Protein AF-A0A7X7ME58-F1 (afdb_monomer)

pLDDT: mean 74.69, std 14.28, range [41.09, 92.12]

Secondary structure (DSSP, 8-state):
------SS-TTSPPPPGGGGSPPTT-EEEEEEE--SS--EEEEEEEEEETTEEEEEEEEESSSTT-S--EEEEEEE-S--EEEEEEETTTEEEEEEE-GGG--

Sequence (103 aa):
MIPYIGPWDAGLPAPSAERLAEPPGLRQVVVHRADAAYGFLHDNAITWHDGELVAAWYNCPRGEMEEISCIRARRSHDGGLYIIYSSEKHHSARSIVPVAALR

Radius of gyration: 16.73 Å; Cα contacts (8 Å, |Δi|>4): 181; chains: 1; bounding box: 33×42×42 Å

Solvent-accessible surface area (backbone atoms only — not comparable to full-atom values): 6324 Å² total; per-residue (Å²): 134,83,79,88,74,63,100,57,65,87,89,54,78,80,77,52,71,78,79,66,51,81,59,83,78,60,42,80,44,77,77,44,74,53,47,97,71,28,43,18,26,41,78,48,45,76,51,77,56,97,79,30,38,41,41,33,31,36,33,13,43,72,44,89,92,37,96,65,71,48,79,50,74,52,77,45,73,82,82,73,44,74,46,58,42,52,51,91,44,40,25,37,33,31,36,38,42,55,72,87,63,75,117

Mean predicted aligned error: 10.52 Å

Nearest PDB structures (foldseek):
  5mqs-assembly1_A  TM=8.741E-01  e=2.152E-01  Bacteroides thetaiotaomicron
  5muj-assembly1_A  TM=5.696E-01  e=1.058E+00  Bacteroides thetaiotaomicron VPI-5482
  5mui-assembly1_A  TM=5.630E-01  e=1.554E+00  Bacteroides thetaiotaomicron VPI-5482
  6s1l-assembly1_A  TM=2.157E-01  e=7.231E+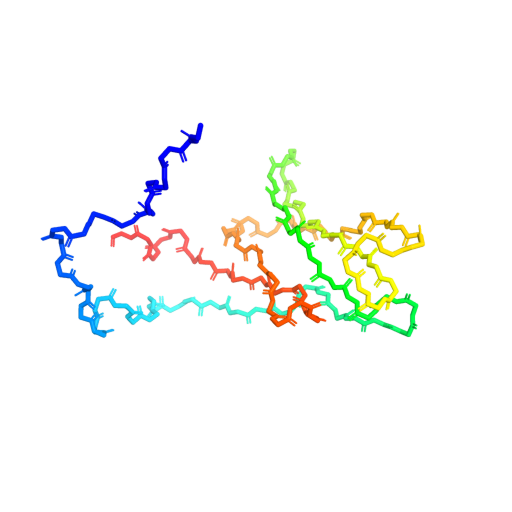00  Schizosaccharomyces pombe

Foldseek 3Di:
DPDDDDPDDPPDDDDDVVVVDDFPPKDKDFPDFADQQFQFKFDWDWDDDPQKIKIKIKTDNHDDPPDDIDIDIDIDNPPFDWDWGDDVRGTTMIITDHPVRVD

Structure (mmCIF, N/CA/C/O backbone):
data_AF-A0A7X7ME58-F1
#
_entry.id   AF-A0A7X7ME58-F1
#
loop_
_atom_site.group_PDB
_atom_site.id
_atom_site.type_symbol
_atom_site.label_atom_id
_atom_site.label_alt_id
_atom_site.label_comp_id
_atom_site.label_asym_id
_atom_site.label_entity_id
_atom_site.label_seq_id
_atom_site.p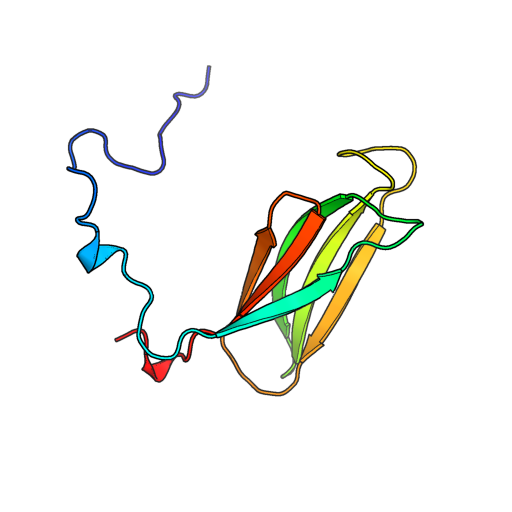dbx_PDB_ins_code
_atom_site.Cartn_x
_atom_site.Cartn_y
_atom_site.Cartn_z
_atom_site.occupancy
_atom_site.B_iso_or_equiv
_atom_site.auth_seq_id
_atom_site.auth_comp_id
_atom_site.auth_asym_id
_atom_site.auth_atom_id
_atom_site.pdbx_PDB_model_num
ATOM 1 N N . MET A 1 1 ? 2.646 32.455 -3.930 1.00 56.53 1 MET A N 1
ATOM 2 C CA . MET A 1 1 ? 3.268 31.584 -2.912 1.00 56.53 1 MET A CA 1
ATOM 3 C C . MET A 1 1 ? 2.128 31.016 -2.083 1.00 56.53 1 MET A C 1
ATOM 5 O O . MET A 1 1 ? 1.385 31.806 -1.519 1.00 56.53 1 MET A O 1
ATOM 9 N N . ILE A 1 2 ? 1.892 29.703 -2.126 1.00 46.97 2 ILE A N 1
ATOM 10 C CA . ILE A 1 2 ? 0.850 29.069 -1.303 1.00 46.97 2 ILE A CA 1
ATOM 11 C C . ILE A 1 2 ? 1.420 28.985 0.120 1.00 46.97 2 ILE A C 1
ATOM 13 O O . ILE A 1 2 ? 2.548 28.509 0.259 1.00 46.97 2 ILE A O 1
ATOM 17 N N . PRO A 1 3 ? 0.729 29.486 1.156 1.00 58.06 3 PRO A N 1
ATOM 18 C CA . PRO A 1 3 ? 1.223 29.372 2.521 1.00 58.06 3 PRO A CA 1
ATOM 19 C C . PRO A 1 3 ? 1.340 27.893 2.901 1.00 58.06 3 PRO A C 1
ATOM 21 O O . PRO A 1 3 ? 0.421 27.109 2.666 1.00 58.06 3 PRO A O 1
ATOM 24 N N . TYR A 1 4 ? 2.481 27.513 3.477 1.00 61.34 4 TYR A N 1
ATOM 25 C CA . TYR A 1 4 ? 2.645 26.196 4.081 1.00 61.34 4 TYR A CA 1
ATOM 26 C C . TYR A 1 4 ? 1.745 26.126 5.315 1.00 61.34 4 TYR A C 1
ATOM 28 O O . TYR A 1 4 ? 2.036 26.731 6.345 1.00 61.34 4 TYR A O 1
ATOM 36 N N . ILE A 1 5 ? 0.631 25.414 5.190 1.00 64.00 5 ILE A N 1
ATOM 37 C CA . ILE A 1 5 ? -0.201 25.020 6.320 1.00 64.00 5 ILE A CA 1
ATOM 38 C C . ILE A 1 5 ? 0.265 23.613 6.671 1.00 64.00 5 ILE A C 1
ATOM 40 O O . ILE A 1 5 ? -0.055 22.654 5.968 1.00 64.00 5 ILE A O 1
ATOM 44 N N . GLY A 1 6 ? 1.098 23.496 7.706 1.00 64.50 6 GLY A N 1
ATOM 45 C CA . GLY A 1 6 ? 1.448 22.186 8.242 1.00 64.50 6 GLY A CA 1
ATOM 46 C C . GLY A 1 6 ? 0.172 21.442 8.663 1.00 64.50 6 GLY A C 1
ATOM 47 O O . GLY A 1 6 ? -0.784 22.084 9.095 1.00 64.50 6 GLY A O 1
ATOM 48 N N . PRO A 1 7 ? 0.130 20.101 8.582 1.00 67.19 7 PRO A N 1
ATOM 49 C CA . PRO A 1 7 ? -1.040 19.320 9.007 1.00 67.19 7 PRO A CA 1
ATOM 50 C C . PRO A 1 7 ? -1.307 19.405 10.521 1.00 67.19 7 PRO A C 1
ATOM 52 O O . PRO A 1 7 ? -2.302 18.875 11.008 1.00 67.19 7 PRO A O 1
ATOM 55 N N . TRP A 1 8 ? -0.414 20.064 11.258 1.00 66.94 8 TRP A N 1
ATOM 56 C CA . TRP A 1 8 ? -0.462 20.262 12.694 1.00 66.94 8 TRP A CA 1
ATOM 57 C C . TRP A 1 8 ? -0.612 21.748 12.992 1.00 66.94 8 TRP A C 1
ATOM 59 O O . TRP A 1 8 ? 0.134 22.574 12.463 1.00 66.94 8 TRP A O 1
ATOM 69 N N . ASP A 1 9 ? -1.556 22.077 13.865 1.00 75.44 9 ASP A N 1
ATOM 70 C CA . ASP A 1 9 ? -1.643 23.409 14.449 1.00 75.44 9 ASP A CA 1
ATOM 71 C C . ASP A 1 9 ? -0.399 23.652 15.319 1.00 75.44 9 ASP A C 1
ATOM 73 O O . ASP A 1 9 ? -0.147 22.917 16.274 1.00 75.44 9 ASP A O 1
ATOM 77 N N . ALA A 1 10 ? 0.388 24.677 14.982 1.00 74.94 10 ALA A N 1
ATOM 78 C CA . ALA A 1 10 ? 1.617 25.020 15.696 1.00 74.94 10 ALA A CA 1
ATOM 79 C C . ALA A 1 10 ? 1.370 25.465 17.152 1.00 74.94 10 ALA A C 1
ATOM 81 O O . ALA A 1 10 ? 2.306 25.487 17.949 1.00 74.94 10 ALA A O 1
ATOM 82 N N . GLY A 1 11 ? 0.129 25.827 17.497 1.00 82.81 11 GLY A N 1
ATOM 83 C CA . GLY A 1 11 ? -0.295 26.139 18.860 1.00 82.81 11 GLY A CA 1
ATOM 84 C C . GLY A 1 11 ? -0.642 24.911 19.704 1.00 82.81 11 GLY A C 1
ATOM 85 O O . GLY A 1 11 ? -0.813 25.043 20.917 1.00 82.81 11 GLY A O 1
ATOM 86 N N . LEU A 1 12 ? -0.743 23.721 19.101 1.00 79.44 12 LEU A N 1
ATOM 87 C CA . LEU A 1 12 ? -1.018 22.486 19.827 1.00 79.44 12 LEU A CA 1
ATOM 88 C C . LEU A 1 12 ? 0.292 21.789 20.219 1.00 79.44 12 LEU A C 1
ATOM 90 O O . LEU A 1 12 ? 1.169 21.593 19.375 1.00 79.44 12 LEU A O 1
ATOM 94 N N . PRO A 1 13 ? 0.443 21.365 21.487 1.00 80.25 13 PRO A N 1
ATOM 95 C CA . PRO A 1 13 ? 1.579 20.546 21.873 1.00 80.25 13 PRO A CA 1
ATOM 96 C C . PRO A 1 13 ? 1.536 19.211 21.123 1.00 80.25 13 PRO A C 1
ATOM 98 O O . PRO A 1 13 ? 0.463 18.647 20.886 1.00 80.25 13 PRO A O 1
ATOM 101 N N . ALA A 1 14 ? 2.715 18.681 20.792 1.00 79.81 14 ALA A N 1
ATOM 102 C CA . ALA A 1 14 ? 2.825 17.329 20.262 1.00 79.81 14 ALA A CA 1
ATOM 103 C C . ALA A 1 14 ? 2.132 16.330 21.218 1.00 79.81 14 ALA A C 1
ATOM 105 O O . ALA A 1 14 ? 2.268 16.467 22.440 1.00 79.81 14 ALA A O 1
ATOM 106 N N . PRO A 1 15 ? 1.390 15.330 20.705 1.00 81.38 15 PRO A N 1
ATOM 107 C CA . PRO A 1 15 ? 0.801 14.297 21.551 1.00 81.38 15 PRO A CA 1
ATOM 108 C C . PRO A 1 15 ? 1.881 13.557 22.353 1.00 81.38 15 PRO A C 1
ATOM 110 O O . PRO A 1 15 ? 2.998 13.368 21.872 1.00 81.38 15 PRO A O 1
ATOM 113 N N . SER A 1 16 ? 1.551 13.112 23.569 1.00 83.12 16 SER A N 1
ATOM 114 C CA . SER A 1 16 ? 2.469 12.283 24.357 1.00 83.12 16 SER A CA 1
ATOM 115 C C . SER A 1 16 ? 2.735 10.945 23.663 1.00 83.12 16 SER A C 1
ATOM 117 O O . SER A 1 16 ? 1.903 10.457 22.896 1.00 83.12 16 SER A O 1
ATOM 119 N N . ALA A 1 17 ? 3.871 10.314 23.973 1.00 82.50 17 ALA A N 1
ATOM 120 C CA . ALA A 1 17 ? 4.213 8.995 23.439 1.00 82.50 17 ALA A CA 1
ATOM 121 C C . ALA A 1 17 ? 3.119 7.947 23.717 1.00 82.50 17 ALA A C 1
ATOM 123 O O . ALA A 1 17 ? 2.834 7.125 22.856 1.00 82.50 17 ALA A O 1
ATOM 124 N N . GLU A 1 18 ? 2.441 8.021 24.868 1.00 84.38 18 GLU A N 1
ATOM 125 C CA . GLU A 1 18 ? 1.308 7.138 25.184 1.00 84.38 18 GLU A CA 1
ATOM 126 C C . GLU A 1 18 ? 0.111 7.356 24.254 1.00 84.38 18 GLU A C 1
ATOM 128 O O . GLU A 1 18 ? -0.545 6.392 23.873 1.00 84.38 18 GLU A O 1
ATOM 133 N N . ARG A 1 19 ? -0.161 8.601 23.834 1.00 76.06 19 ARG A N 1
ATOM 134 C CA . ARG A 1 19 ? -1.203 8.891 22.830 1.00 76.06 19 ARG A CA 1
ATOM 135 C C . ARG A 1 19 ? -0.798 8.482 21.413 1.00 76.06 19 ARG A C 1
ATOM 137 O O . ARG A 1 19 ? -1.666 8.401 20.552 1.00 76.06 19 ARG A O 1
ATOM 144 N N . LEU A 1 20 ? 0.494 8.262 21.174 1.00 82.56 20 LEU A N 1
ATOM 145 C CA . LEU A 1 20 ? 1.049 7.782 19.906 1.00 82.56 20 LEU A CA 1
ATOM 146 C C . LEU A 1 20 ? 1.305 6.269 19.906 1.00 82.56 20 LEU A C 1
ATOM 148 O O . LEU A 1 20 ? 1.785 5.742 18.903 1.00 82.56 20 LEU A O 1
ATOM 152 N N . ALA A 1 21 ? 1.020 5.574 21.010 1.00 83.31 21 ALA A N 1
ATOM 153 C CA . ALA A 1 21 ? 1.207 4.135 21.096 1.00 83.31 21 ALA A CA 1
ATOM 154 C C . ALA A 1 21 ? 0.336 3.417 20.056 1.00 83.31 21 ALA A C 1
ATOM 156 O O . ALA A 1 21 ? -0.806 3.809 19.801 1.00 83.31 21 ALA A O 1
ATOM 157 N N . GLU A 1 22 ? 0.871 2.350 19.459 1.00 82.19 22 GLU A N 1
ATOM 158 C CA . GLU A 1 22 ? 0.099 1.543 18.518 1.00 82.19 22 GLU A CA 1
ATOM 159 C C . GLU A 1 22 ? -1.132 0.945 19.224 1.00 82.19 22 GLU A C 1
ATOM 161 O O . GLU A 1 22 ? -1.004 0.392 20.323 1.00 82.19 22 GLU A O 1
ATOM 166 N N . PRO A 1 23 ? -2.331 1.031 18.620 1.00 79.94 23 PRO A N 1
ATOM 167 C CA . PRO A 1 23 ? -3.528 0.486 19.235 1.00 79.94 23 PRO A CA 1
ATOM 168 C C . PRO A 1 23 ? -3.420 -1.044 19.353 1.00 79.94 23 PRO A C 1
ATOM 170 O O . PRO A 1 23 ? -2.932 -1.706 18.426 1.00 79.94 23 PRO A O 1
ATOM 173 N N . PRO A 1 24 ? -3.910 -1.643 20.455 1.00 81.44 24 PRO A N 1
ATOM 174 C CA . PRO A 1 24 ? -3.904 -3.089 20.622 1.00 81.44 24 PRO A CA 1
ATOM 175 C C . PRO A 1 24 ? -4.556 -3.809 19.433 1.00 81.44 24 PRO A C 1
ATOM 177 O O . PRO A 1 24 ? -5.687 -3.516 19.047 1.00 81.44 24 PRO A O 1
ATOM 180 N N . GLY A 1 25 ? -3.846 -4.784 18.861 1.00 78.38 25 GLY A N 1
ATOM 181 C CA . GLY A 1 25 ? -4.342 -5.596 17.747 1.00 78.38 25 GLY A CA 1
ATOM 182 C C . GLY A 1 25 ? -4.062 -5.041 16.348 1.00 78.38 25 GLY A C 1
ATOM 183 O O . GLY A 1 25 ? -4.448 -5.693 15.374 1.00 78.38 25 GL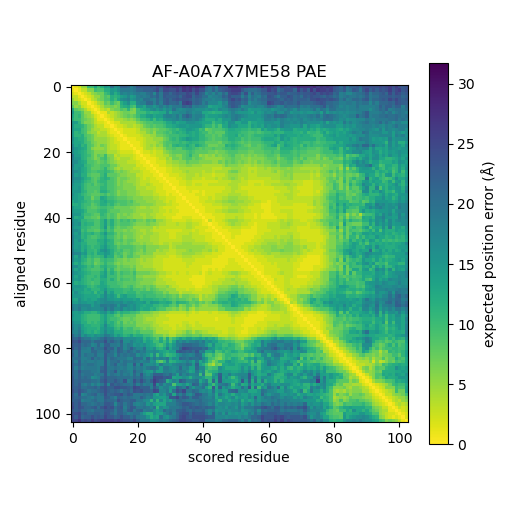Y A O 1
ATOM 184 N N . LEU A 1 26 ? -3.369 -3.903 16.224 1.00 79.75 26 LEU A N 1
ATOM 185 C CA . LEU A 1 26 ? -2.795 -3.461 14.953 1.00 79.75 26 LEU A CA 1
ATOM 186 C C . LEU A 1 26 ? -1.839 -4.533 14.405 1.00 79.75 26 LEU A C 1
ATOM 188 O O . LEU A 1 26 ? -1.008 -5.074 15.133 1.00 79.75 26 LEU A O 1
ATOM 192 N N . ARG A 1 27 ? -1.964 -4.867 13.117 1.00 79.06 27 ARG A N 1
ATOM 193 C CA . ARG A 1 27 ? -1.063 -5.818 12.446 1.00 79.06 27 ARG A CA 1
ATOM 194 C C . ARG A 1 27 ? -0.427 -5.169 11.236 1.00 79.06 27 ARG A C 1
ATOM 196 O O . ARG A 1 27 ? -1.147 -4.735 10.352 1.00 79.06 27 ARG A O 1
ATOM 203 N N . GLN A 1 28 ? 0.893 -5.171 11.138 1.00 80.19 28 GLN A N 1
ATOM 204 C CA . GLN A 1 28 ? 1.602 -4.718 9.941 1.00 80.19 28 GLN A CA 1
ATOM 205 C C . GLN A 1 28 ? 2.049 -5.926 9.117 1.00 80.19 28 GLN A C 1
ATOM 207 O O . GLN A 1 28 ? 2.550 -6.914 9.651 1.00 80.19 28 GLN A O 1
ATOM 212 N N . VAL A 1 29 ? 1.843 -5.873 7.806 1.00 80.12 29 VAL A N 1
ATOM 213 C CA . VAL A 1 29 ? 2.180 -6.941 6.863 1.00 80.12 29 VAL A CA 1
ATOM 214 C C . VAL A 1 29 ? 2.731 -6.337 5.584 1.00 80.12 29 VAL A C 1
ATOM 216 O O . VAL A 1 29 ? 2.196 -5.368 5.062 1.00 80.12 29 VAL A O 1
ATOM 219 N N . VAL A 1 30 ? 3.781 -6.932 5.030 1.00 82.56 30 VAL A N 1
ATOM 220 C CA . VAL A 1 30 ? 4.307 -6.522 3.723 1.00 82.56 30 VAL A CA 1
ATOM 221 C C . VAL A 1 30 ? 3.385 -7.054 2.622 1.00 82.56 30 VAL A C 1
ATOM 223 O O . VAL A 1 30 ? 3.153 -8.259 2.552 1.00 82.56 30 VAL A O 1
ATOM 226 N N . VAL A 1 31 ? 2.868 -6.174 1.758 1.00 80.31 31 VAL A N 1
ATOM 227 C CA . VAL A 1 31 ? 2.020 -6.566 0.607 1.00 80.31 31 VAL A CA 1
ATOM 228 C C . VAL A 1 31 ? 2.870 -6.901 -0.601 1.00 80.31 31 VAL A C 1
ATOM 230 O O . VAL A 1 31 ? 2.547 -7.808 -1.372 1.00 80.31 31 VAL A O 1
ATOM 233 N N . HIS A 1 32 ? 3.965 -6.162 -0.762 1.00 84.31 32 HIS A N 1
ATOM 234 C CA . HIS A 1 32 ? 4.899 -6.361 -1.848 1.00 84.31 32 HIS A CA 1
ATOM 235 C C . HIS A 1 32 ? 6.300 -5.911 -1.460 1.00 84.31 32 HIS A C 1
ATOM 237 O O . HIS A 1 32 ? 6.489 -4.881 -0.809 1.00 84.31 32 HIS A O 1
ATOM 243 N N . ARG A 1 33 ? 7.280 -6.707 -1.880 1.00 88.94 33 ARG A N 1
ATOM 244 C CA . ARG A 1 33 ? 8.701 -6.395 -1.753 1.00 88.94 33 ARG A CA 1
ATOM 245 C C . ARG A 1 33 ? 9.220 -5.937 -3.104 1.00 88.94 33 ARG A C 1
ATOM 247 O O . ARG A 1 33 ? 8.760 -6.450 -4.122 1.00 88.94 33 ARG A O 1
ATOM 254 N N . ALA A 1 34 ? 10.170 -5.011 -3.080 1.00 90.56 34 ALA A N 1
ATOM 255 C CA . ALA A 1 34 ? 10.952 -4.667 -4.253 1.00 90.56 34 ALA A CA 1
ATOM 256 C C . ALA A 1 34 ? 11.592 -5.920 -4.871 1.00 90.56 34 ALA A C 1
ATOM 258 O O . ALA A 1 34 ? 11.889 -6.898 -4.175 1.00 90.56 34 ALA A O 1
ATOM 259 N N . ASP A 1 35 ? 11.796 -5.874 -6.181 1.00 91.12 35 ASP A N 1
ATOM 260 C CA . ASP A 1 35 ? 12.450 -6.931 -6.944 1.00 91.12 35 ASP A CA 1
ATOM 261 C C . ASP A 1 35 ? 13.603 -6.356 -7.783 1.00 91.12 35 ASP A C 1
ATOM 263 O O . ASP A 1 35 ? 13.893 -5.162 -7.735 1.00 91.12 35 ASP A O 1
ATOM 267 N N . ALA A 1 36 ? 14.298 -7.217 -8.530 1.00 92.12 36 ALA A N 1
ATOM 268 C CA . ALA A 1 36 ? 15.454 -6.807 -9.326 1.00 92.12 36 ALA A CA 1
ATOM 269 C C . ALA A 1 36 ? 15.109 -5.798 -10.439 1.00 92.12 36 ALA A C 1
ATOM 271 O O . ALA A 1 36 ? 15.988 -5.055 -10.868 1.00 92.12 36 ALA A O 1
ATOM 272 N N . ALA A 1 37 ? 13.862 -5.784 -10.916 1.00 90.38 37 ALA A N 1
ATOM 273 C CA . ALA A 1 37 ? 13.400 -4.852 -11.938 1.00 90.38 37 ALA A CA 1
ATOM 274 C C . ALA A 1 37 ? 12.837 -3.558 -11.333 1.00 90.38 37 ALA A C 1
ATOM 276 O O . ALA A 1 37 ? 12.879 -2.524 -11.993 1.00 90.38 37 ALA A O 1
ATOM 277 N N . TYR A 1 38 ? 12.325 -3.607 -10.099 1.00 90.88 38 TYR A N 1
ATOM 278 C CA . TYR A 1 38 ? 11.693 -2.479 -9.418 1.00 90.88 38 TYR A CA 1
ATOM 279 C C . TYR A 1 38 ? 12.161 -2.369 -7.963 1.00 90.88 38 TYR A C 1
ATOM 281 O O . TYR A 1 38 ? 11.561 -2.940 -7.047 1.00 90.88 38 TYR A O 1
ATOM 289 N N . GLY A 1 39 ? 13.239 -1.609 -7.761 1.00 90.94 39 GLY A N 1
ATOM 290 C CA . GLY A 1 39 ? 13.862 -1.334 -6.465 1.00 90.94 39 GLY A CA 1
ATOM 291 C C . GLY A 1 39 ? 13.201 -0.213 -5.656 1.00 90.94 39 GLY A C 1
ATOM 292 O O . GLY A 1 39 ? 13.497 -0.063 -4.467 1.00 90.94 39 GLY A O 1
ATOM 293 N N . PHE A 1 40 ? 12.321 0.570 -6.288 1.00 90.19 40 PHE A N 1
ATOM 294 C CA . PHE A 1 40 ? 11.680 1.745 -5.700 1.00 90.19 40 PHE A CA 1
ATOM 295 C C . PHE A 1 40 ? 10.154 1.630 -5.751 1.00 90.19 40 PHE A C 1
ATOM 297 O O . PHE A 1 40 ? 9.564 1.550 -6.831 1.00 90.19 40 PHE A O 1
ATOM 304 N N . LEU A 1 41 ? 9.518 1.642 -4.575 1.00 90.00 41 LEU A N 1
ATOM 305 C CA . LEU A 1 41 ? 8.071 1.479 -4.405 1.00 90.00 41 LEU A CA 1
ATOM 306 C C . LEU A 1 41 ? 7.472 2.701 -3.689 1.00 90.00 41 LEU A C 1
ATOM 308 O O . LEU A 1 41 ? 7.825 2.992 -2.541 1.00 90.00 41 LEU A O 1
ATOM 312 N N . HIS A 1 42 ? 6.535 3.401 -4.331 1.00 87.56 42 HIS A N 1
ATOM 313 C CA . HIS A 1 42 ? 5.923 4.630 -3.798 1.00 87.56 42 HIS A CA 1
ATOM 314 C C . HIS A 1 42 ? 4.414 4.725 -4.087 1.00 87.56 42 HIS A C 1
ATOM 316 O O . HIS A 1 42 ? 3.829 3.793 -4.634 1.00 87.56 42 HIS A 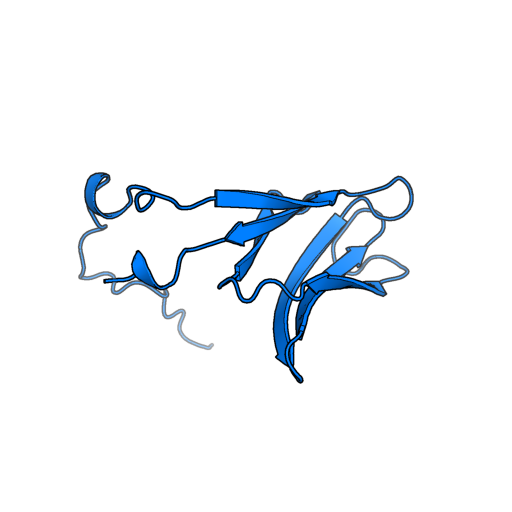O 1
ATOM 322 N N . ASP A 1 43 ? 3.789 5.833 -3.675 1.00 86.06 43 ASP A N 1
ATOM 323 C CA . ASP A 1 43 ? 2.411 6.236 -4.002 1.00 86.06 43 ASP A CA 1
ATOM 324 C C . ASP A 1 43 ? 1.399 5.106 -3.869 1.00 86.06 43 ASP A C 1
ATOM 326 O O . ASP A 1 43 ? 0.758 4.656 -4.822 1.00 86.06 43 ASP A O 1
ATOM 330 N N . ASN A 1 44 ? 1.294 4.613 -2.641 1.00 87.81 44 ASN A N 1
ATOM 331 C CA . ASN A 1 44 ? 0.348 3.563 -2.329 1.00 87.81 44 ASN A CA 1
ATOM 332 C C . ASN A 1 44 ? -1.070 4.122 -2.363 1.00 87.81 44 ASN A C 1
ATOM 334 O O . ASN A 1 44 ? -1.359 5.170 -1.788 1.00 87.81 44 ASN A O 1
ATOM 338 N N . ALA A 1 45 ? -1.959 3.364 -2.984 1.00 86.19 45 ALA A N 1
ATOM 339 C CA . ALA A 1 45 ? -3.381 3.619 -3.005 1.00 86.19 45 ALA A CA 1
ATOM 340 C C . ALA A 1 45 ? -4.119 2.384 -2.503 1.00 86.19 45 ALA A C 1
ATOM 342 O O . ALA A 1 45 ? -3.707 1.241 -2.728 1.00 86.19 45 ALA A O 1
ATOM 343 N N . ILE A 1 46 ? -5.244 2.622 -1.841 1.00 86.50 46 ILE A N 1
ATOM 344 C CA . ILE A 1 46 ? -6.138 1.560 -1.426 1.00 86.50 46 ILE A CA 1
ATOM 345 C C . ILE A 1 46 ? -7.585 1.936 -1.703 1.00 86.50 46 ILE A C 1
ATOM 347 O O . ILE A 1 46 ? -7.986 3.082 -1.513 1.00 86.50 46 ILE A O 1
ATOM 351 N N . THR A 1 47 ? -8.367 0.972 -2.174 1.00 85.06 47 THR A N 1
ATOM 352 C CA . THR A 1 47 ? -9.804 1.150 -2.369 1.00 85.06 47 THR A CA 1
ATOM 353 C C . THR A 1 47 ? -10.561 -0.137 -2.072 1.00 85.06 47 THR A C 1
ATOM 355 O O . THR A 1 47 ? -9.983 -1.225 -2.089 1.00 85.06 47 THR A O 1
ATOM 358 N N . TRP A 1 48 ? -11.852 -0.004 -1.789 1.00 82.56 48 TRP A N 1
ATOM 359 C CA . TRP A 1 48 ? -12.786 -1.117 -1.675 1.00 82.56 48 TRP A CA 1
ATOM 360 C C . TRP A 1 48 ? -13.816 -1.012 -2.796 1.00 82.56 48 TRP A C 1
ATOM 362 O O . TRP A 1 48 ? -14.459 0.027 -2.954 1.00 82.56 48 TRP A O 1
ATOM 372 N N . HIS A 1 49 ? -13.980 -2.076 -3.573 1.00 80.12 49 HIS A N 1
ATOM 373 C CA . HIS A 1 49 ? -14.927 -2.127 -4.678 1.00 80.12 49 HIS A CA 1
ATOM 374 C C . HIS A 1 49 ? -15.438 -3.555 -4.869 1.00 80.12 49 HIS A C 1
ATOM 376 O O . HIS A 1 49 ? -14.646 -4.488 -4.877 1.00 80.12 49 HIS A O 1
ATOM 382 N N . ASP A 1 50 ? -16.756 -3.713 -5.008 1.00 85.56 50 ASP A N 1
ATOM 383 C CA . ASP A 1 50 ? -17.420 -4.999 -5.281 1.00 85.56 50 ASP A CA 1
ATOM 384 C C . ASP A 1 50 ? -16.999 -6.156 -4.348 1.00 85.56 50 ASP A C 1
ATOM 386 O O . ASP A 1 50 ? -16.726 -7.277 -4.764 1.00 85.56 50 ASP A O 1
ATOM 390 N N . GLY A 1 51 ? -16.887 -5.868 -3.048 1.00 79.94 51 GLY A N 1
ATOM 391 C CA . GLY A 1 51 ? -16.483 -6.875 -2.060 1.00 79.94 51 GLY A CA 1
ATOM 392 C C . GLY A 1 51 ? -14.984 -7.203 -2.054 1.00 79.94 51 GLY A C 1
ATOM 393 O O . GLY A 1 51 ? -14.563 -8.090 -1.311 1.00 79.94 51 GLY A O 1
ATOM 394 N N . GLU A 1 52 ? -14.179 -6.494 -2.847 1.00 80.50 52 GLU A N 1
ATOM 395 C CA . GLU A 1 52 ? -12.730 -6.645 -2.911 1.00 80.50 52 GLU A CA 1
ATOM 396 C C . GLU A 1 52 ? -12.021 -5.400 -2.378 1.00 80.50 52 GLU A C 1
ATOM 398 O O . GLU A 1 52 ? -12.332 -4.260 -2.730 1.00 80.50 52 GLU A O 1
ATOM 403 N N . LEU A 1 53 ? -10.977 -5.624 -1.588 1.00 82.88 53 LEU A N 1
ATOM 404 C CA . LEU A 1 53 ? -9.976 -4.608 -1.318 1.00 82.88 53 LEU A CA 1
ATOM 405 C C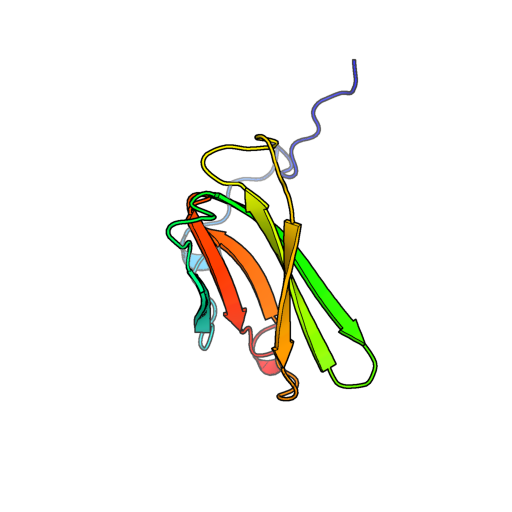 . LEU A 1 53 ? -8.912 -4.650 -2.410 1.00 82.88 53 LEU A C 1
ATOM 407 O O . LEU A 1 53 ? -8.306 -5.699 -2.630 1.00 82.88 53 LEU A O 1
ATOM 411 N N . VAL A 1 54 ? -8.606 -3.507 -3.013 1.00 83.75 54 VAL A N 1
ATOM 412 C CA . VAL A 1 54 ? -7.508 -3.364 -3.968 1.00 83.75 54 VAL A CA 1
ATOM 413 C C . VAL A 1 54 ? -6.425 -2.481 -3.368 1.00 83.75 54 VAL A C 1
ATOM 415 O O . VAL A 1 54 ? -6.644 -1.316 -3.050 1.00 83.75 54 VAL A O 1
ATOM 418 N N . ALA A 1 55 ? -5.245 -3.072 -3.237 1.00 87.12 55 ALA A N 1
ATOM 419 C CA . ALA A 1 55 ? -4.005 -2.463 -2.798 1.00 87.12 55 ALA A CA 1
ATOM 420 C C . ALA A 1 55 ? -3.127 -2.198 -4.020 1.00 87.12 55 ALA A C 1
ATOM 422 O O . ALA A 1 55 ? -2.763 -3.167 -4.682 1.00 87.12 55 ALA A O 1
ATOM 423 N N . ALA A 1 56 ? -2.771 -0.951 -4.317 1.00 88.00 56 ALA A N 1
ATOM 424 C CA . ALA A 1 56 ? -1.928 -0.609 -5.461 1.00 88.00 56 ALA A CA 1
ATOM 425 C C . ALA A 1 56 ? -0.753 0.287 -5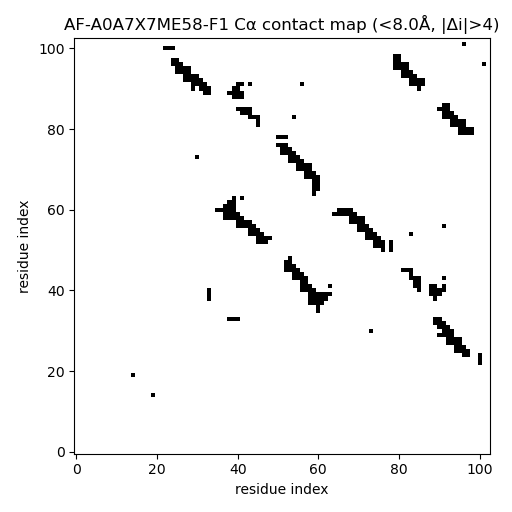.062 1.00 88.00 56 ALA A C 1
ATOM 427 O O . ALA A 1 56 ? -0.833 1.018 -4.079 1.00 88.00 56 ALA A O 1
ATOM 428 N N . TRP A 1 57 ? 0.339 0.221 -5.818 1.00 90.06 57 TRP A N 1
ATOM 429 C CA . TRP A 1 57 ? 1.522 1.060 -5.616 1.00 90.06 57 TRP A CA 1
ATOM 430 C C . TRP A 1 57 ? 2.257 1.294 -6.933 1.00 90.06 57 TRP A C 1
ATOM 432 O O . TRP A 1 57 ? 2.185 0.499 -7.880 1.00 90.06 57 TRP A O 1
ATOM 442 N N . TYR A 1 58 ? 2.983 2.400 -6.961 1.00 89.06 58 TYR A N 1
ATOM 443 C CA . TYR A 1 58 ? 3.864 2.813 -8.036 1.00 89.06 58 TYR A CA 1
ATOM 444 C C . TYR A 1 58 ? 5.205 2.072 -7.946 1.00 89.06 58 TYR A C 1
ATOM 446 O O . TYR A 1 58 ? 5.755 1.908 -6.856 1.00 89.06 58 TYR A O 1
ATOM 454 N N . ASN A 1 5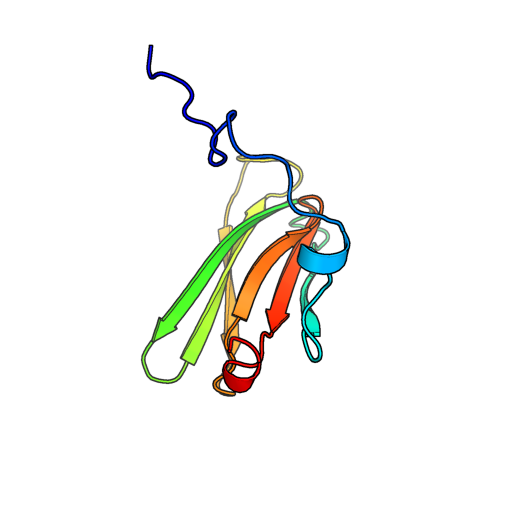9 ? 5.718 1.590 -9.081 1.00 90.44 59 ASN A N 1
ATOM 455 C CA . ASN A 1 59 ? 6.971 0.837 -9.174 1.00 90.44 59 ASN A CA 1
ATOM 456 C C . ASN A 1 59 ? 7.905 1.539 -10.155 1.00 90.44 59 ASN A C 1
ATOM 458 O O . ASN A 1 59 ? 7.541 1.714 -11.323 1.00 90.44 59 ASN A O 1
ATOM 462 N N . CYS A 1 60 ? 9.111 1.852 -9.692 1.00 91.94 60 CYS A N 1
ATOM 463 C CA . CYS A 1 60 ? 10.208 2.357 -10.508 1.00 91.94 60 CYS A CA 1
ATOM 464 C C . CYS A 1 60 ? 11.466 1.497 -10.336 1.00 91.94 60 CYS A C 1
ATOM 466 O O . CYS A 1 60 ? 11.629 0.849 -9.294 1.00 91.94 60 CYS A O 1
ATOM 468 N N . PRO A 1 61 ? 12.377 1.503 -11.327 1.00 90.44 61 PRO A N 1
ATOM 469 C CA . PRO A 1 61 ? 13.585 0.695 -11.270 1.00 90.44 61 PRO A CA 1
ATOM 470 C C . PRO A 1 61 ? 14.472 1.027 -10.073 1.00 90.44 61 PRO A C 1
ATOM 472 O O . PRO A 1 61 ? 14.855 0.123 -9.330 1.00 90.44 61 PRO A O 1
ATOM 475 N N . ARG A 1 62 ? 14.795 2.310 -9.860 1.00 88.25 62 ARG A N 1
ATOM 476 C CA . ARG A 1 62 ? 15.717 2.724 -8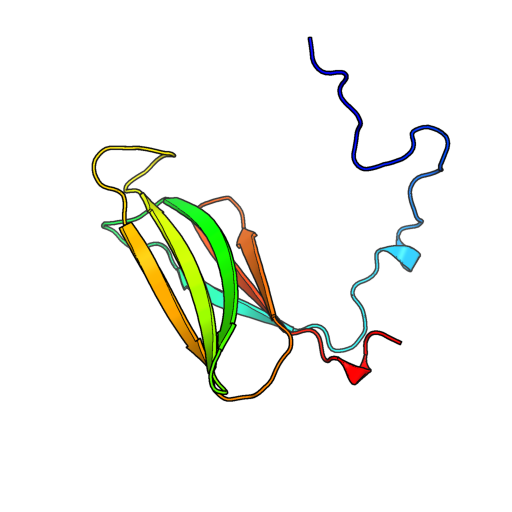.789 1.00 88.25 62 ARG A CA 1
ATOM 477 C C . ARG A 1 62 ? 15.300 4.001 -8.070 1.00 88.25 62 ARG A C 1
ATOM 479 O O . ARG A 1 62 ? 15.522 4.092 -6.865 1.00 88.25 62 ARG A O 1
ATOM 486 N N . GLY A 1 63 ? 14.706 4.954 -8.781 1.00 84.81 63 GLY A N 1
ATOM 487 C CA . GLY A 1 63 ? 14.301 6.245 -8.233 1.00 84.81 63 GLY A CA 1
ATOM 488 C C . GLY A 1 63 ? 12.922 6.703 -8.693 1.00 84.81 63 GLY A C 1
ATOM 489 O O . GLY A 1 63 ? 12.295 6.113 -9.570 1.00 84.81 63 GLY A O 1
ATOM 490 N N . GLU A 1 64 ? 12.444 7.772 -8.067 1.00 83.44 64 GLU A N 1
ATOM 491 C CA . GLU A 1 64 ? 11.157 8.388 -8.378 1.00 83.44 64 GLU A CA 1
ATOM 492 C C . GLU A 1 64 ? 11.126 8.890 -9.831 1.00 83.44 64 GLU A C 1
ATOM 494 O O . GLU A 1 64 ? 12.013 9.631 -10.250 1.00 83.44 64 GLU A O 1
ATOM 499 N N . MET A 1 65 ? 10.098 8.487 -10.588 1.00 80.12 65 MET A N 1
ATOM 500 C CA . MET A 1 65 ? 9.870 8.886 -11.987 1.00 80.12 65 MET A CA 1
ATOM 501 C C . MET A 1 65 ? 10.991 8.504 -12.974 1.00 80.12 65 MET A C 1
ATOM 503 O O . MET A 1 65 ? 11.168 9.161 -14.000 1.00 80.12 65 MET A O 1
ATOM 507 N N . GLU A 1 66 ? 11.734 7.431 -12.705 1.00 81.00 66 GLU A N 1
ATOM 508 C CA . GLU A 1 66 ? 12.765 6.943 -13.625 1.00 81.00 66 GLU A CA 1
ATOM 509 C C . GLU A 1 66 ? 12.212 5.995 -14.698 1.00 81.00 66 GLU A C 1
ATOM 511 O O . GLU A 1 66 ? 11.498 5.039 -14.393 1.00 81.00 66 GLU A O 1
ATOM 516 N N . GLU A 1 67 ? 12.623 6.238 -15.949 1.00 77.88 67 GLU A N 1
ATOM 517 C CA . GLU A 1 67 ? 12.411 5.382 -17.124 1.00 77.88 67 GLU A CA 1
ATOM 518 C C . GLU A 1 67 ? 10.964 4.886 -17.296 1.00 77.88 67 GLU A C 1
ATOM 520 O O . GLU A 1 67 ? 10.091 5.609 -17.781 1.00 77.88 67 GLU A O 1
ATOM 525 N N . ILE A 1 68 ? 10.729 3.623 -16.935 1.00 74.94 68 ILE A N 1
ATOM 526 C CA . ILE A 1 68 ? 9.448 2.945 -17.008 1.00 74.94 68 ILE A CA 1
ATOM 527 C C . ILE A 1 68 ? 8.869 2.915 -15.610 1.00 74.94 68 ILE A C 1
ATOM 529 O O . ILE A 1 68 ? 9.444 2.342 -14.686 1.00 74.94 68 ILE A O 1
ATOM 533 N N . SER A 1 69 ? 7.653 3.430 -15.500 1.00 79.81 69 SER A N 1
ATOM 534 C CA . SER A 1 69 ? 6.856 3.261 -14.304 1.00 79.81 69 SER A CA 1
ATOM 535 C C . SER A 1 69 ? 5.626 2.413 -14.570 1.00 79.81 69 SER A C 1
ATOM 537 O O . SER A 1 69 ? 5.001 2.496 -15.629 1.00 79.81 69 SER A O 1
ATOM 539 N N . CYS A 1 70 ? 5.289 1.560 -13.605 1.00 86.94 70 CYS A N 1
ATOM 540 C CA . CYS A 1 70 ? 4.065 0.775 -13.660 1.00 86.94 70 CYS A CA 1
ATOM 541 C C . CYS A 1 70 ? 3.362 0.748 -12.304 1.00 86.94 70 CYS A C 1
ATOM 543 O O . CYS A 1 70 ? 3.991 0.748 -11.242 1.00 86.94 70 CYS A O 1
ATOM 545 N N . ILE A 1 71 ? 2.033 0.700 -12.352 1.00 88.81 71 ILE A N 1
ATOM 546 C CA . ILE A 1 71 ? 1.206 0.476 -11.171 1.00 88.81 71 ILE A CA 1
ATOM 547 C C . ILE A 1 71 ? 0.984 -1.029 -11.052 1.00 88.81 71 ILE A C 1
ATOM 549 O O . ILE A 1 71 ? 0.500 -1.672 -11.986 1.00 88.81 71 ILE A O 1
ATOM 553 N N . ARG A 1 72 ? 1.334 -1.593 -9.897 1.00 87.38 72 ARG A N 1
ATOM 554 C CA . ARG A 1 72 ? 1.045 -2.991 -9.553 1.00 87.38 72 ARG A CA 1
ATOM 555 C C . ARG A 1 72 ? 0.033 -3.034 -8.423 1.00 87.38 72 ARG A C 1
ATOM 557 O O . ARG A 1 72 ? -0.066 -2.086 -7.650 1.00 87.38 72 ARG A O 1
ATOM 564 N N . ALA A 1 73 ? -0.705 -4.141 -8.333 1.00 84.31 73 ALA A N 1
ATOM 565 C CA . ALA A 1 73 ? -1.729 -4.306 -7.314 1.00 84.31 73 ALA A CA 1
ATOM 566 C C . ALA A 1 73 ? -1.834 -5.732 -6.751 1.00 84.31 73 ALA A C 1
ATOM 568 O O . ALA A 1 73 ? -1.395 -6.721 -7.353 1.00 84.31 73 ALA A O 1
ATOM 569 N N . ARG A 1 74 ? -2.456 -5.827 -5.575 1.00 83.75 74 ARG A N 1
ATOM 570 C CA . ARG A 1 74 ? -2.925 -7.054 -4.918 1.00 83.75 74 ARG A CA 1
ATOM 571 C C . ARG A 1 74 ? -4.370 -6.866 -4.475 1.00 83.75 74 ARG A C 1
ATOM 573 O O . ARG A 1 74 ? -4.809 -5.741 -4.246 1.00 83.75 74 ARG A O 1
ATOM 580 N N . ARG A 1 75 ? -5.095 -7.977 -4.357 1.00 82.44 75 ARG A N 1
ATOM 581 C CA . ARG A 1 75 ? -6.503 -7.992 -3.954 1.00 82.44 75 ARG A CA 1
ATOM 582 C C . ARG A 1 75 ? -6.706 -8.830 -2.699 1.00 82.44 75 ARG A C 1
ATOM 584 O O . ARG A 1 75 ? -5.948 -9.773 -2.476 1.00 82.44 75 ARG A O 1
ATOM 591 N N . SER A 1 76 ? -7.700 -8.470 -1.894 1.00 77.44 76 SER A N 1
ATOM 592 C CA . SER A 1 76 ? -8.108 -9.210 -0.696 1.00 77.44 76 SER A CA 1
ATOM 593 C C . SER A 1 76 ? -9.630 -9.288 -0.602 1.00 77.44 76 SER A C 1
ATOM 595 O O . SER A 1 76 ? -10.307 -8.328 -0.958 1.00 77.44 76 SER A O 1
ATOM 597 N N . HIS A 1 77 ? -10.153 -10.393 -0.066 1.00 77.56 77 HIS A N 1
ATOM 598 C CA . HIS A 1 77 ? -11.597 -10.641 0.114 1.00 77.56 77 HIS A CA 1
ATOM 599 C C . HIS A 1 77 ? -12.011 -10.764 1.593 1.00 77.56 77 HIS A C 1
ATOM 601 O O . HIS A 1 77 ? -13.127 -11.158 1.909 1.00 77.56 77 HIS A O 1
ATOM 607 N N . ASP A 1 78 ? -11.102 -10.481 2.523 1.00 71.19 78 ASP A N 1
ATOM 608 C CA . ASP A 1 78 ? -11.240 -10.771 3.957 1.00 71.19 78 ASP A CA 1
ATOM 609 C C . ASP A 1 78 ? -11.828 -9.617 4.795 1.00 71.19 78 ASP A C 1
ATOM 611 O O . ASP A 1 78 ? -11.911 -9.727 6.016 1.00 71.19 78 ASP A O 1
ATOM 615 N N . GLY A 1 79 ? -12.256 -8.518 4.161 1.00 58.41 79 GLY A N 1
ATOM 616 C CA . GLY A 1 79 ? -13.052 -7.461 4.806 1.00 58.41 79 GLY A CA 1
ATOM 617 C C . GLY A 1 79 ? -12.340 -6.627 5.883 1.00 58.41 79 GLY A C 1
ATOM 618 O O . GLY A 1 79 ? -13.006 -5.931 6.647 1.00 58.41 79 GLY A O 1
ATOM 619 N N . GLY A 1 80 ? -11.007 -6.686 5.979 1.00 58.69 80 GLY A N 1
ATOM 620 C CA . GLY A 1 80 ? -10.232 -5.838 6.896 1.00 58.69 80 GLY A CA 1
ATOM 621 C C . GLY A 1 80 ? -10.216 -4.355 6.489 1.00 58.69 80 GLY A C 1
ATOM 622 O O . GLY A 1 80 ? -10.391 -4.024 5.318 1.00 58.69 80 GLY A O 1
ATOM 623 N N . LEU A 1 81 ? -9.965 -3.452 7.447 1.00 55.16 81 LEU A N 1
ATOM 624 C CA . LEU A 1 81 ? -9.552 -2.076 7.149 1.00 55.16 81 LEU A CA 1
ATOM 625 C C . LEU A 1 81 ? -8.031 -2.039 7.031 1.00 55.16 81 LEU A C 1
ATOM 627 O O . LEU A 1 81 ? -7.309 -2.536 7.898 1.00 55.16 81 LEU A O 1
ATOM 631 N N . TYR A 1 82 ? -7.558 -1.428 5.954 1.00 62.72 82 TYR A N 1
ATOM 632 C CA . TYR A 1 82 ? -6.175 -1.512 5.536 1.00 62.72 82 TYR A CA 1
ATOM 633 C C . TYR A 1 82 ? -5.610 -0.128 5.245 1.00 62.72 82 TYR A C 1
ATOM 635 O O . TYR A 1 82 ? -6.232 0.680 4.562 1.00 62.72 82 TYR A O 1
ATOM 643 N N . ILE A 1 83 ? -4.406 0.122 5.741 1.00 61.03 83 ILE A N 1
ATOM 644 C CA . ILE A 1 83 ? -3.623 1.319 5.445 1.00 61.03 83 ILE A CA 1
ATOM 645 C C . ILE A 1 83 ? -2.399 0.845 4.689 1.00 61.03 83 ILE A C 1
ATOM 647 O O . ILE A 1 83 ? -1.668 0.001 5.204 1.00 61.03 83 ILE A O 1
ATOM 651 N N . ILE A 1 84 ? -2.177 1.362 3.485 1.00 59.56 84 ILE A N 1
ATOM 652 C CA . ILE A 1 84 ? -0.997 1.020 2.692 1.00 59.56 84 ILE A CA 1
ATOM 653 C C . ILE A 1 84 ? -0.091 2.231 2.641 1.00 59.56 84 ILE A C 1
ATOM 655 O O . ILE A 1 84 ? -0.542 3.340 2.368 1.00 59.56 84 ILE A O 1
ATOM 659 N N . TYR A 1 85 ? 1.182 2.013 2.922 1.00 60.75 85 TYR A N 1
ATOM 660 C CA . TYR A 1 85 ? 2.190 3.055 2.943 1.00 60.75 85 TYR A CA 1
ATOM 661 C C . TYR A 1 85 ? 3.517 2.499 2.444 1.00 60.75 85 TYR A C 1
ATOM 663 O O . TYR A 1 85 ? 3.772 1.292 2.488 1.00 60.75 85 TYR A O 1
ATOM 671 N N . SER A 1 86 ? 4.376 3.400 1.976 1.00 55.56 86 SER A N 1
ATOM 672 C CA . SER A 1 86 ? 5.730 3.036 1.592 1.00 55.56 86 SER A CA 1
ATOM 673 C C . SER A 1 86 ? 6.611 3.146 2.818 1.00 55.56 86 SER A C 1
ATOM 675 O O . SER A 1 86 ? 6.789 4.234 3.362 1.00 55.56 86 SER A O 1
ATOM 677 N N . SER A 1 87 ? 7.173 2.022 3.244 1.00 55.75 87 SER A N 1
ATOM 678 C CA . SER A 1 87 ? 8.260 2.016 4.216 1.00 55.75 87 SER A CA 1
ATOM 679 C C . SER A 1 87 ? 9.566 2.202 3.447 1.00 55.75 87 SER A C 1
ATOM 681 O O . SER A 1 87 ? 9.874 1.443 2.525 1.00 55.75 87 SER A O 1
ATOM 683 N N . GLU A 1 88 ? 10.284 3.278 3.781 1.00 62.44 88 GLU A N 1
ATOM 684 C CA . GLU A 1 88 ? 11.631 3.588 3.274 1.00 62.44 88 GLU A CA 1
ATOM 685 C C . GLU A 1 88 ? 11.735 3.737 1.745 1.00 62.44 88 GLU A C 1
ATOM 687 O O . GLU A 1 88 ? 12.827 3.701 1.197 1.00 62.44 88 GLU A O 1
ATOM 692 N N . LYS A 1 89 ? 10.607 3.896 1.036 1.00 57.94 89 LYS A N 1
ATOM 693 C CA . LYS A 1 89 ? 10.532 3.880 -0.441 1.00 57.94 89 LYS A CA 1
ATOM 694 C C . LYS A 1 89 ? 11.043 2.577 -1.095 1.00 57.94 89 LYS A C 1
ATOM 696 O O . LYS A 1 89 ? 11.182 2.510 -2.314 1.00 57.94 89 LYS A O 1
ATOM 701 N N . HIS A 1 90 ? 11.245 1.522 -0.304 1.00 56.31 90 HIS A N 1
ATOM 702 C CA . HIS A 1 90 ? 11.706 0.201 -0.755 1.00 56.31 90 HIS A CA 1
ATOM 703 C C . HIS A 1 90 ? 10.679 -0.914 -0.509 1.00 56.31 90 HIS A C 1
ATOM 705 O O . HIS A 1 90 ? 10.765 -1.993 -1.099 1.00 56.31 90 HIS A O 1
ATOM 711 N N . HIS A 1 91 ? 9.671 -0.666 0.330 1.00 49.25 91 HIS A N 1
ATOM 712 C CA . HIS A 1 91 ? 8.634 -1.639 0.657 1.00 49.25 91 HIS A CA 1
ATOM 713 C C . HIS A 1 91 ? 7.243 -1.015 0.570 1.00 49.25 91 HIS A C 1
ATOM 715 O O . HIS A 1 91 ? 7.025 0.068 1.107 1.00 49.25 91 HIS A O 1
ATOM 721 N N . SER A 1 92 ? 6.284 -1.738 -0.019 1.00 45.72 92 SER A N 1
ATOM 722 C CA . SER A 1 92 ? 4.858 -1.447 0.164 1.00 45.72 92 SER A CA 1
ATOM 723 C C . SER A 1 92 ? 4.344 -2.272 1.347 1.00 45.72 92 SER A C 1
ATOM 725 O O . SER A 1 92 ? 4.283 -3.510 1.306 1.00 45.72 92 SER A O 1
ATOM 727 N N . ALA A 1 93 ? 4.036 -1.579 2.439 1.00 56.53 93 ALA A N 1
ATOM 728 C CA . ALA A 1 93 ? 3.557 -2.152 3.688 1.00 56.53 93 ALA A CA 1
ATOM 729 C C . ALA A 1 93 ? 2.054 -1.903 3.854 1.00 56.53 93 ALA A C 1
ATOM 731 O O . ALA A 1 93 ? 1.522 -0.903 3.383 1.00 56.53 93 ALA A O 1
ATOM 732 N N . ARG A 1 94 ? 1.371 -2.823 4.538 1.00 50.41 94 ARG A N 1
ATOM 733 C CA . ARG A 1 94 ? -0.057 -2.788 4.861 1.00 50.41 94 ARG A CA 1
ATOM 734 C C . ARG A 1 94 ? -0.256 -2.973 6.350 1.00 50.41 94 ARG A C 1
ATOM 736 O O . ARG A 1 94 ? 0.012 -4.050 6.870 1.00 50.41 94 ARG A O 1
ATOM 743 N N . SER A 1 95 ? -0.807 -1.972 7.013 1.00 50.53 95 SER A N 1
ATOM 744 C CA . SER A 1 95 ? -1.364 -2.131 8.353 1.00 50.53 95 SER A CA 1
ATOM 745 C C . SER A 1 95 ? -2.815 -2.578 8.239 1.00 50.53 95 SER A C 1
ATOM 747 O O . SER A 1 95 ? -3.597 -1.958 7.527 1.00 50.53 95 SER A O 1
ATOM 749 N N . ILE A 1 96 ? -3.176 -3.652 8.929 1.00 58.44 96 ILE A N 1
ATOM 750 C CA . ILE A 1 96 ? -4.549 -4.068 9.184 1.00 58.44 96 ILE A CA 1
ATOM 751 C C . ILE A 1 96 ? -4.934 -3.479 10.530 1.00 58.44 96 ILE A C 1
ATOM 753 O O . ILE A 1 96 ? -4.348 -3.832 11.559 1.00 58.44 96 ILE A O 1
ATOM 757 N N . VAL A 1 97 ? -5.918 -2.591 10.520 1.00 54.59 97 VAL A N 1
ATOM 758 C CA . VAL A 1 97 ? -6.509 -2.068 11.745 1.00 54.59 97 VAL A CA 1
ATOM 759 C C . VAL A 1 97 ? -7.858 -2.752 11.921 1.00 54.59 97 VAL A C 1
ATOM 761 O O . VAL A 1 97 ? -8.728 -2.606 11.061 1.00 54.59 97 VAL A O 1
ATOM 764 N N . PRO A 1 98 ? -8.079 -3.523 12.996 1.00 51.28 98 PRO A N 1
ATOM 765 C CA . PRO A 1 98 ? -9.413 -4.020 13.288 1.00 51.28 98 PRO A CA 1
ATOM 766 C C . PRO A 1 98 ? -10.346 -2.821 13.484 1.00 51.28 98 PRO A C 1
ATOM 768 O O . PRO A 1 98 ? -10.120 -2.011 14.376 1.00 51.28 98 PRO A O 1
ATOM 771 N N . VAL A 1 99 ? -11.412 -2.702 12.686 1.00 45.94 99 VAL A N 1
ATOM 772 C CA . VAL A 1 99 ? -12.368 -1.580 12.809 1.00 45.94 99 VAL A CA 1
ATOM 773 C C . VAL A 1 99 ? -12.973 -1.521 14.218 1.00 45.94 99 VAL A C 1
ATOM 775 O O . VAL A 1 99 ? -13.202 -0.445 14.758 1.00 45.94 99 VAL A O 1
ATOM 778 N N . ALA A 1 100 ? -13.148 -2.676 14.867 1.00 50.69 100 ALA A N 1
ATOM 779 C CA . ALA A 1 100 ? -13.597 -2.766 16.256 1.00 50.69 100 ALA A CA 1
ATOM 780 C C . ALA A 1 100 ? -12.622 -2.148 17.283 1.00 50.69 100 ALA A C 1
ATOM 782 O O . ALA A 1 100 ? -13.049 -1.832 18.390 1.00 50.69 100 ALA A O 1
ATOM 783 N N . ALA A 1 101 ? -11.343 -1.983 16.929 1.00 46.28 101 ALA A N 1
ATOM 784 C CA . ALA A 1 101 ? -10.307 -1.380 17.768 1.00 46.28 101 ALA A CA 1
ATOM 785 C C . ALA A 1 101 ? -10.189 0.148 17.590 1.00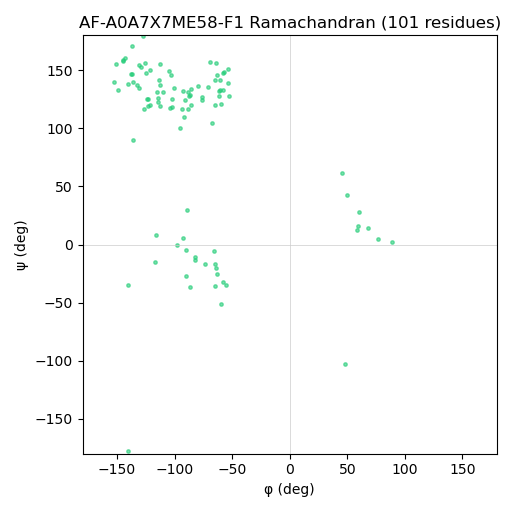 46.28 101 ALA A C 1
ATOM 787 O O . ALA A 1 101 ? -9.426 0.775 18.315 1.00 46.28 101 ALA A O 1
ATOM 788 N N . LEU A 1 102 ? -10.939 0.755 16.659 1.00 41.75 102 LEU A N 1
ATOM 789 C CA . LEU A 1 102 ? -10.953 2.203 16.394 1.00 41.75 102 LEU A CA 1
ATOM 790 C C . LEU A 1 102 ? -11.991 2.971 17.238 1.00 41.75 102 LEU A C 1
ATOM 792 O O . LEU A 1 102 ? -12.545 3.966 16.773 1.00 41.75 102 LEU A O 1
ATOM 796 N N . ARG A 1 103 ? -12.302 2.485 18.444 1.00 41.09 103 ARG A N 1
ATOM 797 C CA . ARG A 1 103 ? -13.274 3.116 19.350 1.00 41.09 103 ARG A CA 1
ATOM 798 C C . ARG A 1 103 ? -12.637 4.170 20.238 1.00 41.09 103 ARG A C 1
ATOM 800 O O . ARG A 1 103 ? -11.573 3.865 20.816 1.00 41.09 103 ARG A O 1
#